Protein AF-A0A1Y2GAN2-F1 (afdb_monomer_lite)

InterPro domains:
  IPR013087 Zinc finger C2H2-type [PF00096] (14-37)
  IPR013087 Zinc finger C2H2-type [PF00096] (43-67)
  IPR013087 Zinc finger C2H2-type [PS00028] (15-37)
  IPR013087 Zinc finger C2H2-type [PS00028] (45-67)
  IPR013087 Zinc finger C2H2-type [PS50157] (13-42)
  IPR013087 Zinc finger C2H2-type [PS50157] (43-67)
  IPR013087 Zinc finger C2H2-type [SM00355] (13-37)
  IPR013087 Zinc finger C2H2-type [SM00355] (43-67)
  IPR036236 Zinc finger C2H2 superfamily [SSF57667] (11-67)

Secondary structure (DSSP, 8-state):
---------PPPEE--STTT--EESSHHHHHHHHHHHHT---EE--STTT--EESSHHHHHHHHTT-

Foldseek 3Di:
DDPPPPPDQQDWDAAPDPPPRDIDSDPVVNVLVNCVVVVDFPAFAPDPPPRDTHSDPVVSVVVNVVD

Sequence (67 aa):
MAKIEVEAPKKPHFCPWPDCHKTFTRSAHLARHIRSHGGEKPYTCPHEGCGKQFSRSDVLKEHIRTH

Organism: NCBI:txid64571

Structure (mmCIF, N/CA/C/O backbone):
data_AF-A0A1Y2GAN2-F1
#
_entry.id   AF-A0A1Y2GAN2-F1
#
loop_
_atom_site.group_PDB
_atom_site.id
_atom_site.type_symbol
_atom_site.label_atom_id
_atom_site.label_alt_id
_atom_site.label_comp_id
_atom_site.label_asym_id
_atom_site.label_entity_id
_atom_site.label_seq_id
_atom_site.pdbx_PDB_ins_code
_atom_site.Cartn_x
_atom_site.Cartn_y
_atom_site.Cartn_z
_atom_site.occupancy
_atom_site.B_iso_or_equiv
_atom_site.auth_seq_id
_atom_site.auth_comp_id
_atom_site.auth_asym_id
_atom_site.auth_atom_id
_atom_site.pdbx_PDB_model_num
ATOM 1 N N . MET A 1 1 ? 36.495 19.620 -11.142 1.00 47.28 1 MET A N 1
ATOM 2 C CA . MET A 1 1 ? 36.670 18.160 -11.300 1.00 47.28 1 MET A CA 1
ATOM 3 C C . MET A 1 1 ? 35.416 17.478 -10.756 1.00 47.28 1 MET A C 1
ATOM 5 O O . MET A 1 1 ? 35.337 17.243 -9.557 1.00 47.28 1 MET A O 1
ATOM 9 N N . ALA A 1 2 ? 34.386 17.260 -11.576 1.00 47.38 2 ALA A N 1
ATOM 10 C CA . ALA A 1 2 ? 33.218 16.504 -11.126 1.00 47.38 2 ALA A CA 1
ATOM 11 C C . ALA A 1 2 ? 33.604 15.019 -11.090 1.00 47.38 2 ALA A C 1
ATOM 13 O O . ALA A 1 2 ? 33.946 14.450 -12.125 1.00 47.38 2 ALA A O 1
ATOM 14 N N . LYS A 1 3 ? 33.614 14.409 -9.900 1.00 52.94 3 LYS A N 1
ATOM 15 C CA . LYS A 1 3 ? 33.710 12.953 -9.766 1.00 52.94 3 LYS A CA 1
ATOM 16 C C . LYS A 1 3 ? 32.410 12.375 -10.317 1.00 52.94 3 LYS A C 1
ATOM 18 O O . LYS A 1 3 ? 31.375 12.460 -9.666 1.00 52.94 3 LYS A O 1
ATOM 23 N N . ILE A 1 4 ? 32.455 11.854 -11.537 1.00 59.41 4 ILE A N 1
ATOM 24 C CA . ILE A 1 4 ? 31.377 11.027 -12.072 1.00 59.41 4 ILE A CA 1
ATOM 25 C C . ILE A 1 4 ? 31.558 9.666 -11.407 1.00 59.41 4 ILE A C 1
ATOM 27 O O . ILE A 1 4 ? 32.372 8.850 -11.833 1.00 59.41 4 ILE A O 1
ATOM 31 N N . GLU A 1 5 ? 30.875 9.472 -10.286 1.00 59.19 5 GLU A N 1
ATOM 32 C CA . GLU A 1 5 ? 30.800 8.179 -9.622 1.00 59.19 5 GLU A CA 1
ATOM 33 C C . GLU A 1 5 ? 29.867 7.307 -10.465 1.00 59.19 5 GLU A C 1
ATOM 35 O O . GLU A 1 5 ? 28.647 7.469 -10.457 1.00 59.19 5 GLU A O 1
ATOM 40 N N . VAL A 1 6 ? 30.460 6.451 -11.298 1.00 61.66 6 VAL A N 1
ATOM 41 C CA . VAL A 1 6 ? 29.721 5.450 -12.067 1.00 61.66 6 VAL A CA 1
ATOM 42 C C . VAL A 1 6 ? 29.159 4.453 -11.054 1.00 61.66 6 VAL A C 1
ATOM 44 O O . VAL A 1 6 ? 29.860 3.536 -10.629 1.00 61.66 6 VAL A O 1
ATOM 47 N N . GLU A 1 7 ? 27.915 4.662 -10.609 1.00 64.25 7 GLU A N 1
ATOM 48 C CA . GLU A 1 7 ? 27.208 3.677 -9.789 1.00 64.25 7 GLU A CA 1
ATOM 49 C C . GLU A 1 7 ? 27.163 2.356 -10.569 1.00 64.25 7 GLU A C 1
ATOM 51 O O . GLU A 1 7 ? 26.588 2.275 -11.657 1.00 64.25 7 GLU A O 1
ATOM 56 N N . ALA A 1 8 ? 27.785 1.313 -10.017 1.00 69.19 8 ALA A N 1
ATOM 57 C CA . ALA A 1 8 ? 27.719 -0.029 -10.577 1.00 69.19 8 ALA A CA 1
ATOM 58 C C . ALA A 1 8 ? 26.247 -0.449 -10.779 1.00 69.19 8 ALA A C 1
ATOM 60 O O . ALA A 1 8 ? 25.397 -0.109 -9.944 1.00 69.19 8 ALA A O 1
ATOM 61 N N . PRO A 1 9 ? 25.916 -1.200 -11.848 1.00 65.00 9 PRO A N 1
ATOM 62 C CA . PRO A 1 9 ? 24.548 -1.630 -12.104 1.00 65.00 9 PRO A CA 1
ATOM 63 C C . PRO A 1 9 ? 24.010 -2.421 -10.905 1.00 65.00 9 PRO A C 1
ATOM 65 O O . PRO A 1 9 ? 24.435 -3.542 -10.622 1.00 65.00 9 PRO A O 1
ATOM 68 N N . LYS A 1 10 ? 23.072 -1.810 -10.171 1.00 67.94 10 LYS A N 1
ATOM 69 C CA . LYS A 1 10 ? 22.384 -2.433 -9.036 1.00 67.94 10 LYS A CA 1
ATOM 70 C C . LYS A 1 10 ? 21.665 -3.680 -9.546 1.00 67.94 10 LYS A C 1
ATOM 72 O O . LYS A 1 10 ? 20.866 -3.596 -10.479 1.00 67.94 10 LYS A O 1
ATOM 77 N N . LYS A 1 11 ? 21.956 -4.840 -8.946 1.00 74.06 11 LYS A N 1
ATOM 78 C CA . LYS A 1 11 ? 21.332 -6.109 -9.335 1.00 74.06 11 LYS A CA 1
ATOM 79 C C . LYS A 1 11 ? 19.803 -5.978 -9.204 1.00 74.06 11 LYS A C 1
ATOM 81 O O . LYS A 1 11 ? 19.335 -5.601 -8.128 1.00 74.06 11 LYS A O 1
ATOM 86 N N . PRO A 1 12 ? 19.026 -6.253 -10.265 1.00 80.94 12 PRO A N 1
ATOM 87 C CA . PRO A 1 12 ? 17.576 -6.096 -10.229 1.00 80.94 12 PRO A CA 1
ATOM 88 C C . PRO A 1 12 ? 16.925 -7.026 -9.196 1.00 80.94 12 PRO A C 1
ATOM 90 O O . PRO A 1 12 ? 17.341 -8.171 -9.013 1.00 80.94 12 PRO A O 1
ATOM 93 N N . HIS A 1 13 ? 15.890 -6.523 -8.520 1.00 92.12 13 HIS A N 1
ATOM 94 C CA . HIS A 1 13 ? 15.115 -7.262 -7.526 1.00 92.12 13 HIS A CA 1
ATOM 95 C C . HIS A 1 13 ? 13.780 -7.711 -8.131 1.00 92.12 13 HIS A C 1
ATOM 97 O O . HIS A 1 13 ? 12.873 -6.897 -8.297 1.00 92.12 13 HIS A O 1
ATOM 103 N N . PHE A 1 14 ? 13.660 -8.995 -8.462 1.00 94.69 14 PHE A N 1
ATOM 104 C CA . PHE A 1 14 ? 12.478 -9.568 -9.113 1.00 94.69 14 PHE A CA 1
ATOM 105 C C . PHE A 1 14 ? 11.436 -10.046 -8.099 1.00 94.69 14 PHE A C 1
ATOM 107 O O . PHE A 1 14 ? 11.785 -10.533 -7.022 1.00 94.69 14 PHE A O 1
ATOM 114 N N . CYS A 1 15 ? 10.158 -9.924 -8.452 1.00 96.00 15 CYS A N 1
ATOM 115 C CA . CYS A 1 15 ? 9.077 -10.552 -7.706 1.00 96.00 15 CYS A CA 1
ATOM 116 C C . CYS A 1 15 ? 9.152 -12.079 -7.864 1.00 96.00 15 CYS A C 1
ATOM 118 O O .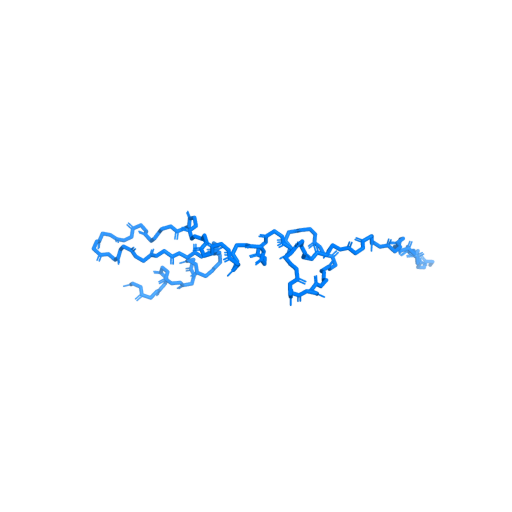 CYS A 1 15 ? 9.172 -12.550 -8.999 1.00 96.00 15 CYS A O 1
ATOM 120 N N . PRO A 1 16 ? 9.172 -12.858 -6.766 1.00 93.56 16 PRO A N 1
ATOM 121 C CA . PRO A 1 16 ? 9.217 -14.319 -6.834 1.00 93.56 16 PRO A CA 1
ATOM 122 C C . PRO A 1 16 ? 7.862 -14.956 -7.189 1.00 93.56 16 PRO A C 1
ATOM 124 O O . PRO A 1 16 ? 7.770 -16.175 -7.283 1.00 93.56 16 PRO A O 1
ATOM 127 N N . TRP A 1 17 ? 6.797 -14.161 -7.342 1.00 95.56 17 TRP A N 1
ATOM 128 C CA . TRP A 1 17 ? 5.463 -14.674 -7.640 1.00 95.56 17 TRP A CA 1
ATOM 129 C C . TRP A 1 17 ? 5.349 -15.075 -9.122 1.00 95.56 17 TRP A C 1
ATOM 131 O O . TRP A 1 17 ? 5.619 -14.213 -9.967 1.00 95.56 17 TRP A O 1
ATOM 141 N N . PRO A 1 18 ? 4.909 -16.311 -9.447 1.00 93.62 18 PRO A N 1
ATOM 142 C CA . PRO A 1 18 ? 4.975 -16.877 -10.801 1.00 93.62 18 PRO A CA 1
ATOM 143 C C . PRO A 1 18 ? 4.417 -15.981 -11.914 1.00 93.62 18 PRO A C 1
ATOM 145 O O . PRO A 1 18 ? 5.044 -15.844 -12.956 1.00 93.62 18 PRO A O 1
ATOM 148 N N . ASP A 1 19 ? 3.297 -15.298 -11.669 1.00 94.69 19 ASP A N 1
ATOM 149 C CA . ASP A 1 19 ? 2.622 -14.495 -12.698 1.00 94.69 19 ASP A CA 1
ATOM 150 C C . ASP A 1 19 ? 2.900 -12.985 -12.612 1.00 94.69 19 ASP A C 1
ATOM 152 O O . ASP A 1 19 ? 2.372 -12.204 -13.404 1.00 94.69 19 ASP A O 1
ATOM 156 N N . CYS A 1 20 ? 3.707 -12.520 -11.651 1.00 93.56 20 CYS A N 1
ATOM 157 C CA . CYS A 1 20 ? 3.836 -11.083 -11.406 1.00 93.56 20 CYS A CA 1
ATOM 158 C C . CYS A 1 20 ? 4.873 -10.397 -12.302 1.00 93.56 20 CYS A C 1
ATOM 160 O O . CYS A 1 20 ? 4.669 -9.246 -12.683 1.00 93.56 20 CYS A O 1
ATOM 162 N N . HIS A 1 21 ? 5.981 -11.074 -12.626 1.00 93.25 21 HIS A N 1
ATOM 163 C CA . HIS A 1 21 ? 7.061 -10.597 -13.510 1.00 93.25 21 HIS A CA 1
ATOM 164 C C . HIS A 1 21 ? 7.602 -9.170 -13.228 1.00 93.25 21 HIS A C 1
ATOM 166 O O . HIS A 1 21 ? 8.321 -8.599 -14.048 1.00 93.25 21 HIS A O 1
ATOM 172 N N . LYS A 1 22 ? 7.285 -8.565 -12.072 1.00 95.06 22 LYS A N 1
ATOM 173 C CA . LYS A 1 22 ? 7.703 -7.201 -11.720 1.00 95.06 22 LYS A CA 1
ATOM 174 C C . LYS A 1 22 ? 9.139 -7.167 -11.220 1.00 95.06 22 LYS A C 1
ATOM 176 O O . LYS A 1 22 ? 9.553 -8.011 -10.427 1.00 95.06 22 LYS A O 1
ATOM 181 N N . THR A 1 23 ? 9.846 -6.106 -11.593 1.00 94.69 23 THR A N 1
ATOM 182 C CA . THR A 1 23 ? 11.236 -5.862 -11.201 1.00 94.69 23 THR A CA 1
ATOM 183 C C . THR A 1 23 ? 11.366 -4.510 -10.516 1.00 94.69 23 THR A C 1
ATOM 185 O O . THR A 1 23 ? 10.722 -3.534 -10.899 1.00 94.69 23 THR A O 1
ATOM 188 N N . PHE A 1 24 ? 12.224 -4.443 -9.503 1.00 94.06 24 PHE A N 1
ATOM 189 C CA . PHE A 1 24 ? 12.455 -3.253 -8.697 1.00 94.06 24 PHE A CA 1
ATOM 190 C C . PHE A 1 24 ? 13.945 -2.925 -8.631 1.00 94.06 24 PHE A C 1
ATOM 192 O O . PHE A 1 24 ? 14.796 -3.805 -8.526 1.00 94.06 24 PHE A O 1
ATOM 199 N N . THR A 1 25 ? 14.258 -1.632 -8.618 1.00 90.69 25 THR A N 1
ATOM 200 C CA . THR A 1 25 ? 15.627 -1.116 -8.447 1.00 90.69 25 THR A CA 1
ATOM 201 C C . THR A 1 25 ? 16.104 -1.151 -6.994 1.00 90.69 25 THR A C 1
ATOM 203 O O . THR A 1 25 ? 17.292 -0.998 -6.727 1.00 90.69 25 THR A O 1
ATOM 206 N N . ARG A 1 26 ? 15.181 -1.327 -6.037 1.00 91.38 26 ARG A N 1
ATOM 207 C CA . ARG A 1 26 ? 15.451 -1.325 -4.592 1.00 91.38 26 ARG A CA 1
ATOM 208 C C . ARG A 1 26 ? 14.762 -2.504 -3.913 1.00 91.38 26 ARG A C 1
ATOM 210 O O . ARG A 1 26 ? 13.553 -2.682 -4.076 1.00 91.38 26 ARG A O 1
ATOM 217 N N . SER A 1 27 ? 15.493 -3.225 -3.066 1.00 92.38 27 SER A N 1
ATOM 218 C CA . SER A 1 27 ? 14.972 -4.338 -2.257 1.00 92.38 27 SER A CA 1
ATOM 219 C C . SER A 1 27 ? 13.767 -3.938 -1.400 1.00 92.38 27 SER A C 1
ATOM 221 O O . SER A 1 27 ? 12.780 -4.662 -1.344 1.00 92.38 27 SER A O 1
ATOM 223 N N . ALA A 1 28 ? 13.787 -2.740 -0.806 1.00 92.44 28 ALA A N 1
ATOM 224 C CA . ALA A 1 28 ? 12.671 -2.216 -0.015 1.00 92.44 28 ALA A CA 1
ATOM 225 C C . ALA A 1 28 ? 11.369 -2.073 -0.830 1.00 92.44 28 ALA A C 1
ATOM 227 O O . ALA A 1 28 ? 10.275 -2.271 -0.298 1.00 92.44 28 ALA A O 1
ATOM 228 N N . HIS A 1 29 ? 11.469 -1.745 -2.124 1.00 94.19 29 HIS A N 1
ATOM 229 C CA . HIS A 1 29 ? 10.300 -1.662 -3.000 1.00 94.19 29 HIS A CA 1
ATOM 230 C C . HIS A 1 29 ? 9.760 -3.050 -3.341 1.00 94.19 29 HIS A C 1
ATOM 232 O O . HIS A 1 29 ? 8.545 -3.230 -3.297 1.00 94.19 29 HIS A O 1
ATOM 238 N N . LEU A 1 30 ? 10.646 -4.021 -3.599 1.00 95.19 30 LEU A N 1
ATOM 239 C CA . LEU A 1 30 ? 10.260 -5.419 -3.780 1.00 95.19 30 LEU A CA 1
ATOM 240 C C . LEU A 1 30 ? 9.564 -5.965 -2.524 1.00 95.19 30 LEU A C 1
ATOM 242 O O . LEU A 1 30 ? 8.461 -6.488 -2.622 1.00 95.19 30 LEU A O 1
ATOM 246 N N . ALA A 1 31 ? 10.148 -5.782 -1.338 1.00 92.94 31 ALA A N 1
ATOM 247 C CA . ALA A 1 31 ? 9.559 -6.250 -0.083 1.00 92.94 31 ALA A CA 1
ATOM 248 C C . ALA A 1 31 ? 8.163 -5.649 0.160 1.00 92.94 31 ALA A C 1
ATOM 250 O O . ALA A 1 31 ? 7.236 -6.345 0.569 1.00 92.94 31 ALA A O 1
ATOM 251 N N . ARG A 1 32 ? 7.982 -4.355 -0.141 1.00 94.44 32 ARG A N 1
ATOM 252 C CA . ARG A 1 32 ? 6.664 -3.705 -0.094 1.00 94.44 32 ARG A CA 1
ATOM 253 C C . ARG A 1 32 ? 5.687 -4.291 -1.106 1.00 94.44 32 ARG A C 1
ATOM 255 O O . ARG A 1 32 ? 4.513 -4.434 -0.788 1.00 94.44 32 ARG A O 1
ATOM 262 N N . HIS A 1 33 ? 6.155 -4.579 -2.311 1.00 95.12 33 HIS A N 1
ATOM 263 C CA . HIS A 1 33 ? 5.334 -5.179 -3.348 1.00 95.12 33 HIS A CA 1
ATOM 264 C C . HIS A 1 33 ? 4.909 -6.609 -2.993 1.00 95.12 33 HIS A C 1
ATOM 266 O O . HIS A 1 33 ? 3.749 -6.940 -3.183 1.00 95.12 33 HIS A O 1
ATOM 272 N N . ILE A 1 34 ? 5.779 -7.430 -2.403 1.00 94.88 34 ILE A N 1
ATOM 273 C CA . ILE A 1 34 ? 5.426 -8.802 -2.002 1.00 94.88 34 ILE A CA 1
ATOM 274 C C . ILE A 1 34 ? 4.229 -8.813 -1.035 1.00 94.88 34 ILE A C 1
ATOM 276 O O . ILE A 1 34 ? 3.334 -9.646 -1.178 1.00 94.88 34 ILE A O 1
ATOM 280 N N . ARG A 1 35 ? 4.125 -7.823 -0.136 1.00 94.81 35 ARG A N 1
ATOM 281 C CA . ARG A 1 35 ? 2.952 -7.671 0.746 1.00 94.81 35 ARG A CA 1
ATOM 282 C C . ARG A 1 35 ? 1.629 -7.506 -0.008 1.00 94.81 35 ARG A C 1
ATOM 284 O O . ARG A 1 35 ? 0.589 -7.861 0.534 1.00 94.81 35 ARG A O 1
ATOM 291 N N . SER A 1 36 ? 1.637 -7.002 -1.250 1.00 93.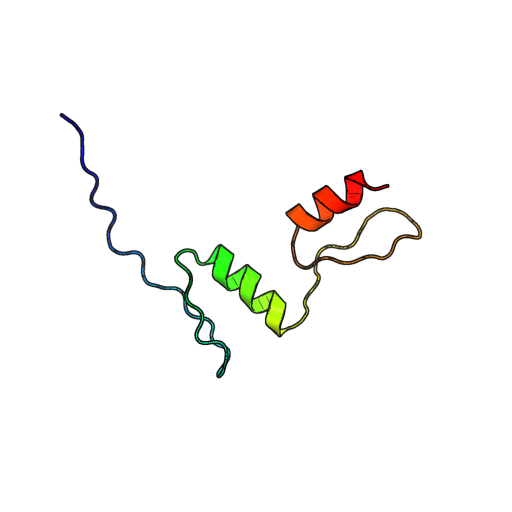25 36 SER A N 1
ATOM 292 C CA . SER A 1 36 ? 0.409 -6.902 -2.053 1.00 93.25 36 SER A CA 1
ATOM 293 C C . SER A 1 36 ? -0.094 -8.251 -2.556 1.00 93.25 36 SER A C 1
ATOM 295 O O . SER A 1 36 ? -1.272 -8.351 -2.872 1.00 93.25 36 SER A O 1
ATOM 297 N N . HIS A 1 37 ? 0.764 -9.271 -2.632 1.00 94.50 37 HIS A N 1
ATOM 298 C CA . HIS A 1 37 ? 0.331 -10.624 -2.976 1.00 94.50 37 HIS A CA 1
ATOM 299 C C . HIS A 1 37 ? -0.280 -11.349 -1.778 1.00 94.50 37 HIS A C 1
ATOM 301 O O . HIS A 1 37 ? -1.342 -11.946 -1.902 1.00 94.50 37 HIS A O 1
ATOM 307 N N . GLY A 1 38 ? 0.369 -11.261 -0.614 1.00 92.50 38 GLY A N 1
ATOM 308 C CA .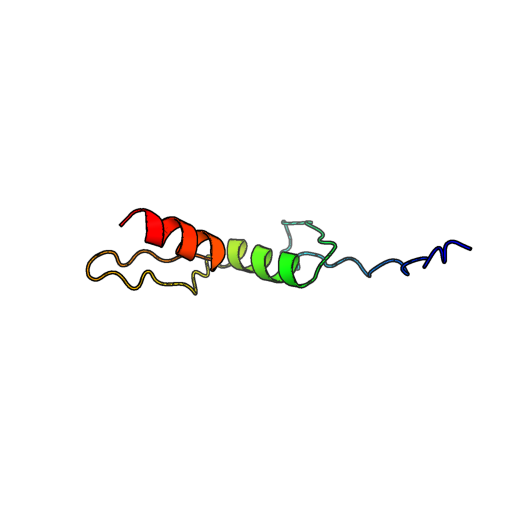 GLY A 1 38 ? -0.110 -11.910 0.611 1.00 92.50 38 GLY A CA 1
ATOM 309 C C . GLY A 1 38 ? -1.242 -11.165 1.322 1.00 92.50 38 GLY A C 1
ATOM 310 O O . GLY A 1 38 ? -1.793 -11.672 2.290 1.00 92.50 38 GLY A O 1
ATOM 311 N N . GLY A 1 39 ? -1.569 -9.942 0.890 1.00 92.88 39 GLY A N 1
ATOM 312 C CA . GLY A 1 39 ? -2.559 -9.104 1.567 1.00 92.88 39 GLY A CA 1
ATOM 313 C C . GLY A 1 39 ? -2.134 -8.659 2.971 1.00 92.88 39 GLY A C 1
ATOM 314 O O . GLY A 1 39 ? -2.974 -8.193 3.738 1.00 92.88 39 GLY A O 1
ATOM 315 N N . GLU A 1 40 ? -0.848 -8.778 3.312 1.00 95.38 40 GLU A N 1
ATOM 316 C CA . GLU A 1 40 ? -0.334 -8.428 4.632 1.00 95.38 40 GLU A CA 1
ATOM 317 C C . GLU A 1 40 ? -0.524 -6.936 4.918 1.00 95.38 40 GLU A C 1
ATOM 319 O O . GLU A 1 40 ? -0.097 -6.058 4.153 1.00 95.38 40 GLU A O 1
ATOM 324 N N . LYS A 1 41 ? -1.119 -6.644 6.076 1.00 95.44 41 LYS A N 1
ATOM 325 C CA . LYS A 1 41 ? -1.347 -5.283 6.564 1.00 95.44 41 LYS A CA 1
ATOM 326 C C . LYS A 1 41 ? -0.789 -5.121 7.981 1.00 95.44 41 LYS A C 1
ATOM 328 O O . LYS A 1 41 ? -1.556 -5.120 8.937 1.00 95.44 41 LYS A O 1
ATOM 333 N N . PRO A 1 42 ? 0.541 -4.977 8.134 1.00 95.25 42 PRO A N 1
ATOM 334 C CA . PRO A 1 42 ? 1.182 -4.946 9.451 1.00 95.25 42 PRO A CA 1
ATOM 335 C C . PRO A 1 42 ? 0.862 -3.692 10.274 1.00 95.25 42 PRO A C 1
ATOM 337 O O . PRO A 1 42 ? 1.207 -3.622 11.449 1.00 95.25 42 PRO A O 1
ATOM 340 N N . TYR A 1 43 ? 0.279 -2.666 9.652 1.00 97.31 43 TYR A N 1
ATOM 341 C CA . TYR A 1 43 ? 0.109 -1.353 10.258 1.00 97.31 43 TYR A CA 1
ATOM 342 C C . TYR A 1 43 ? -1.357 -1.123 10.616 1.00 97.31 43 TYR A C 1
ATOM 344 O O . TYR A 1 43 ? -2.167 -0.833 9.738 1.00 97.31 43 TYR A O 1
ATOM 352 N N . THR A 1 44 ? -1.690 -1.231 11.898 1.00 98.19 44 THR A N 1
ATOM 353 C CA . THR A 1 44 ? -3.046 -0.996 12.416 1.00 98.19 44 THR A CA 1
ATOM 354 C C . THR A 1 44 ? -3.214 0.460 12.847 1.00 98.19 44 THR A C 1
ATOM 356 O O . THR A 1 44 ? -2.294 1.053 13.413 1.00 98.19 44 THR A O 1
ATOM 359 N N . CYS A 1 45 ? -4.382 1.046 12.574 1.00 98.38 45 CYS A N 1
ATOM 360 C CA . CYS A 1 45 ? -4.735 2.373 13.060 1.00 98.38 45 CYS A CA 1
ATOM 361 C C . CYS A 1 45 ? -4.872 2.364 14.591 1.00 98.38 45 CYS A C 1
ATOM 363 O O . CYS A 1 45 ? -5.621 1.537 15.107 1.00 98.38 45 CYS A O 1
ATOM 365 N N . PRO A 1 46 ? -4.186 3.271 15.312 1.00 97.38 46 PRO A N 1
ATOM 366 C CA . PRO A 1 46 ? -4.250 3.327 16.770 1.00 97.38 46 PRO A CA 1
ATOM 367 C C . PRO A 1 46 ? -5.501 4.042 17.301 1.00 97.38 46 PRO A C 1
ATOM 369 O O . PRO A 1 46 ? -5.669 4.126 18.509 1.00 97.38 46 PRO A O 1
ATOM 372 N N . HIS A 1 47 ? -6.351 4.611 16.437 1.00 97.69 47 HIS A N 1
ATOM 373 C CA . HIS A 1 47 ? -7.571 5.274 16.888 1.00 97.69 47 HIS A CA 1
ATOM 374 C C . HIS A 1 47 ? -8.619 4.232 17.293 1.00 97.69 47 HIS A C 1
ATOM 376 O O . HIS A 1 47 ? -9.040 3.403 16.477 1.00 97.69 47 HIS A O 1
ATOM 382 N N . GLU A 1 48 ? -9.042 4.307 18.551 1.00 97.38 48 GLU A N 1
ATOM 383 C CA . GLU A 1 48 ? -10.106 3.486 19.120 1.00 97.38 48 GLU A CA 1
ATOM 384 C C . GLU A 1 48 ? -11.361 3.501 18.233 1.00 97.38 48 GLU A C 1
ATOM 386 O O . GLU A 1 48 ? -11.815 4.543 17.766 1.00 97.38 48 GLU A 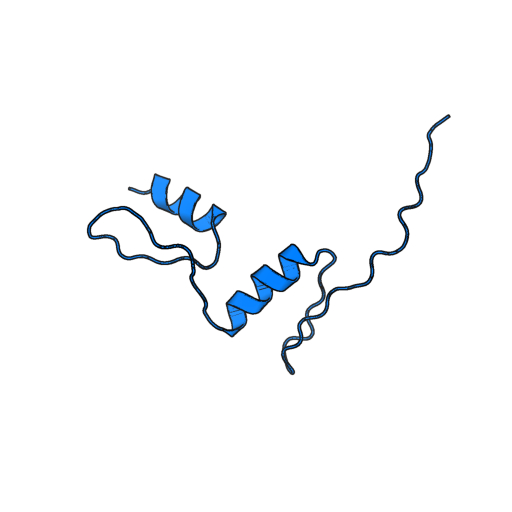O 1
ATOM 391 N N . GLY A 1 49 ? -11.901 2.316 17.947 1.00 96.44 49 GLY A N 1
ATOM 392 C CA . GLY A 1 49 ? -13.066 2.145 17.072 1.00 96.44 49 GLY A CA 1
ATOM 393 C C . GLY A 1 49 ? -12.788 2.200 15.562 1.00 96.44 49 GLY A C 1
ATOM 394 O O . GLY A 1 49 ? -13.678 1.858 14.786 1.00 96.44 49 GLY A O 1
ATOM 395 N N . CYS A 1 50 ? -11.580 2.558 15.106 1.00 97.50 50 CYS A N 1
ATOM 396 C CA . CYS A 1 50 ? -11.267 2.584 13.672 1.00 97.50 50 CYS A CA 1
ATOM 397 C C . CYS A 1 50 ? -10.966 1.186 13.107 1.00 97.50 50 CYS A C 1
ATOM 399 O O . CYS A 1 50 ? -11.509 0.802 12.070 1.00 97.50 50 CYS A O 1
ATOM 401 N N . GLY A 1 51 ? -10.059 0.436 13.744 1.00 96.00 51 GLY A N 1
ATOM 402 C CA . GLY A 1 51 ? -9.693 -0.937 13.354 1.00 96.00 51 GLY A CA 1
ATOM 403 C C . GLY A 1 51 ? -9.071 -1.107 11.956 1.00 96.00 51 GLY A C 1
ATOM 404 O O . GLY A 1 51 ? -8.760 -2.228 11.554 1.00 96.00 51 GLY A O 1
ATOM 405 N N . LYS A 1 52 ? -8.874 -0.026 11.186 1.00 97.81 52 LYS A N 1
ATOM 406 C CA . LYS A 1 52 ? -8.332 -0.094 9.820 1.00 97.81 52 LYS A CA 1
ATOM 407 C C . LYS A 1 52 ? -6.868 -0.523 9.822 1.00 97.81 52 LYS A C 1
ATOM 409 O O . LYS A 1 52 ? -6.073 -0.057 10.633 1.00 97.81 52 LYS A O 1
ATOM 414 N N . GLN A 1 53 ? -6.504 -1.359 8.852 1.00 97.62 53 GLN A N 1
ATOM 415 C CA . GLN A 1 53 ? -5.140 -1.854 8.670 1.00 97.62 53 GLN A CA 1
ATOM 416 C C . GLN A 1 53 ? -4.583 -1.486 7.292 1.00 97.62 53 GLN A C 1
ATOM 418 O O . GLN A 1 53 ? -5.307 -1.465 6.291 1.00 97.62 53 GLN A O 1
ATOM 423 N N . PHE A 1 54 ? -3.273 -1.260 7.230 1.00 96.81 54 PHE A N 1
ATOM 424 C CA . PHE A 1 54 ? -2.548 -0.812 6.046 1.00 96.81 54 PHE A CA 1
ATOM 425 C C . PHE A 1 54 ? -1.305 -1.669 5.797 1.00 96.81 54 PHE A C 1
ATOM 427 O O . PHE A 1 54 ? -0.654 -2.154 6.718 1.00 96.81 54 PHE A O 1
ATOM 434 N N . SER A 1 55 ? -0.934 -1.823 4.525 1.00 96.06 55 SER A N 1
ATOM 435 C CA . SER A 1 55 ? 0.277 -2.544 4.092 1.00 96.06 55 SER A CA 1
ATOM 436 C C . SER A 1 55 ? 1.545 -1.681 4.119 1.00 96.06 55 SER A C 1
ATOM 438 O O . SER A 1 55 ? 2.661 -2.172 3.886 1.00 96.06 55 SER A O 1
ATOM 440 N N . ARG A 1 56 ? 1.396 -0.376 4.387 1.00 95.38 56 ARG A N 1
ATOM 441 C CA . ARG A 1 56 ? 2.482 0.608 4.422 1.00 95.38 56 ARG A CA 1
ATOM 442 C C . ARG A 1 56 ? 2.282 1.631 5.539 1.00 95.38 56 ARG A C 1
ATOM 444 O O . ARG A 1 56 ? 1.166 2.080 5.783 1.00 95.38 56 ARG A O 1
ATOM 451 N N . SER A 1 57 ? 3.389 2.042 6.151 1.00 96.12 57 SER A N 1
ATOM 452 C CA . SER A 1 57 ? 3.399 3.005 7.253 1.00 96.12 57 SER A CA 1
ATOM 453 C C . SER A 1 57 ? 3.090 4.436 6.819 1.00 96.12 57 SER A C 1
ATOM 455 O O . SER A 1 57 ? 2.474 5.175 7.574 1.00 96.12 57 SER A O 1
ATOM 457 N N . ASP A 1 58 ? 3.497 4.845 5.618 1.00 96.19 58 ASP A N 1
ATOM 458 C CA . ASP A 1 58 ? 3.197 6.176 5.083 1.00 96.19 58 ASP A CA 1
ATOM 459 C C . ASP A 1 58 ? 1.702 6.355 4.804 1.00 96.19 58 ASP A C 1
ATOM 461 O O . ASP A 1 58 ? 1.138 7.379 5.173 1.00 96.19 58 ASP A O 1
ATOM 465 N N . VAL A 1 59 ? 1.050 5.319 4.272 1.00 97.12 59 VAL A N 1
ATOM 466 C CA . VAL A 1 59 ? -0.409 5.299 4.080 1.00 97.12 59 VAL A CA 1
ATOM 467 C C . VAL A 1 59 ? -1.144 5.339 5.423 1.00 97.12 59 VAL A C 1
ATOM 469 O O . VAL A 1 59 ? -2.105 6.088 5.563 1.00 97.12 59 VAL A O 1
ATOM 472 N N . LEU A 1 60 ? -0.674 4.601 6.440 1.00 98.19 60 LEU A N 1
ATOM 473 C CA . LEU A 1 60 ? -1.225 4.720 7.795 1.00 98.19 60 LEU A CA 1
ATOM 474 C C . LEU A 1 60 ? -1.075 6.153 8.334 1.00 98.19 60 LEU A C 1
ATOM 476 O O . LEU A 1 60 ? -2.028 6.702 8.875 1.00 98.19 60 LEU A O 1
ATOM 480 N N . LYS A 1 61 ? 0.103 6.773 8.189 1.00 98.06 61 LYS A N 1
ATOM 481 C CA . LYS A 1 61 ? 0.342 8.150 8.658 1.00 98.06 61 LYS A CA 1
ATOM 482 C C . LYS A 1 61 ? -0.587 9.156 7.989 1.00 98.06 61 LYS A C 1
ATOM 484 O O . LYS A 1 61 ? -1.053 10.072 8.655 1.00 98.06 61 LYS A O 1
ATOM 489 N N . GLU A 1 62 ? -0.832 9.004 6.692 1.00 98.12 62 GLU A N 1
ATOM 490 C CA . GLU A 1 62 ? -1.796 9.829 5.967 1.00 98.12 62 GLU A CA 1
ATOM 491 C C . GLU A 1 62 ? -3.21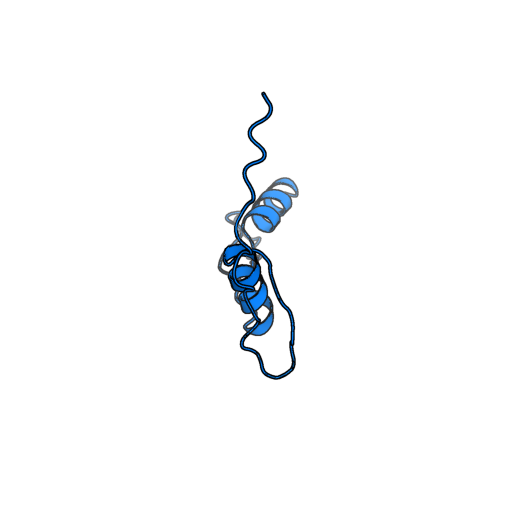8 9.595 6.483 1.00 98.12 62 GLU A C 1
ATOM 493 O O . GLU A 1 62 ? -3.905 10.552 6.822 1.00 98.12 62 GLU A O 1
ATOM 498 N N . HIS A 1 63 ? -3.623 8.333 6.645 1.00 98.00 63 HIS A N 1
ATOM 499 C CA . HIS A 1 63 ? -4.925 7.983 7.203 1.00 98.00 63 HIS A CA 1
ATOM 500 C C . HIS A 1 63 ? -5.149 8.557 8.609 1.00 98.00 63 HIS A C 1
ATOM 502 O O . HIS A 1 63 ? -6.234 9.059 8.886 1.00 98.00 63 HIS A O 1
ATOM 508 N N . ILE A 1 64 ? -4.144 8.532 9.486 1.00 97.94 64 ILE A N 1
ATOM 509 C CA . ILE A 1 64 ? -4.273 9.082 10.845 1.00 97.94 64 ILE A CA 1
ATOM 510 C C . ILE A 1 64 ? -4.656 10.569 10.812 1.00 97.94 64 ILE A C 1
ATOM 512 O O . ILE A 1 64 ? -5.384 11.015 11.686 1.00 97.94 64 ILE A O 1
ATOM 516 N N . ARG A 1 65 ? -4.246 11.326 9.785 1.00 97.31 65 ARG A N 1
ATOM 517 C CA . ARG A 1 65 ? -4.623 12.745 9.621 1.00 97.31 65 ARG A CA 1
ATOM 518 C C . ARG A 1 65 ? -6.091 12.960 9.236 1.00 97.31 65 ARG A C 1
ATOM 520 O O . ARG A 1 65 ? -6.521 14.102 9.159 1.00 97.31 65 ARG A O 1
ATOM 527 N N . THR A 1 66 ? -6.817 11.891 8.909 1.00 96.31 66 THR A N 1
ATOM 528 C CA . THR A 1 66 ? -8.245 11.937 8.540 1.00 96.31 66 THR A CA 1
ATOM 529 C C . THR A 1 66 ? -9.179 11.686 9.722 1.00 96.31 66 THR A C 1
ATOM 531 O O . THR A 1 66 ? -10.394 11.727 9.548 1.00 96.31 66 THR A O 1
ATOM 534 N N . HIS A 1 67 ? -8.616 11.385 10.892 1.00 93.94 67 HIS A N 1
ATOM 535 C CA . HIS A 1 67 ? -9.325 11.390 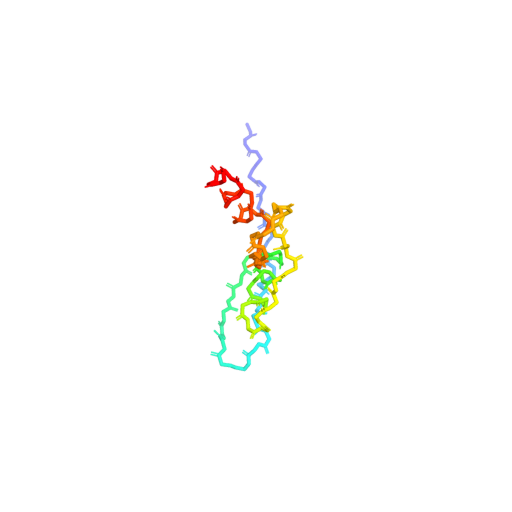12.166 1.00 93.94 67 HIS A CA 1
ATOM 536 C C . HIS A 1 67 ? -9.342 12.798 12.747 1.00 93.94 67 HIS A C 1
ATOM 538 O O . HIS A 1 67 ? -10.403 13.158 13.297 1.00 93.94 67 HIS A O 1
#

pLDDT: mean 89.48, std 13.4, range [47.28, 98.38]

Radius of gyration: 17.4 Å; chains: 1; bounding box: 50×35×33 Å